Protein AF-A0A0M3JLF2-F1 (afdb_monomer_lite)

Structure (mmCIF, N/CA/C/O backbone):
data_AF-A0A0M3JLF2-F1
#
_entry.id   AF-A0A0M3JLF2-F1
#
loop_
_atom_site.group_PDB
_atom_site.id
_atom_site.type_symbol
_atom_site.label_atom_id
_atom_site.label_alt_id
_atom_site.label_comp_id
_atom_site.label_asym_id
_atom_site.label_entity_id
_atom_site.label_seq_id
_atom_site.pdbx_PDB_ins_code
_atom_site.Cartn_x
_atom_site.Cartn_y
_atom_site.Cartn_z
_atom_site.occupancy
_atom_site.B_iso_or_equiv
_atom_site.auth_seq_id
_atom_site.auth_comp_id
_atom_site.auth_asym_id
_atom_site.auth_atom_id
_atom_site.pdbx_PDB_model_num
ATOM 1 N N . MET A 1 1 ? -18.194 -8.649 25.614 1.00 47.44 1 MET A N 1
ATOM 2 C CA . MET A 1 1 ? -18.067 -8.486 24.152 1.00 47.44 1 MET A CA 1
ATOM 3 C C . MET A 1 1 ? -16.619 -8.107 23.884 1.00 47.44 1 MET A C 1
ATOM 5 O O . MET A 1 1 ? -16.215 -7.035 24.305 1.00 47.44 1 MET A O 1
ATOM 9 N N . VAL A 1 2 ? -15.804 -9.019 23.349 1.00 59.91 2 VAL A N 1
ATOM 10 C CA . VAL A 1 2 ? -14.385 -8.741 23.063 1.00 59.91 2 VAL A CA 1
ATOM 11 C C . VAL A 1 2 ? -14.322 -8.033 21.714 1.00 59.91 2 VAL A C 1
ATOM 13 O O . VAL A 1 2 ? -14.726 -8.603 20.703 1.00 59.91 2 VAL A O 1
ATOM 16 N N . THR A 1 3 ? -13.870 -6.783 21.695 1.00 70.44 3 THR A N 1
ATOM 17 C CA . THR A 1 3 ? -13.597 -6.055 20.454 1.00 70.44 3 THR A CA 1
ATOM 18 C C . THR A 1 3 ? -12.248 -6.523 19.923 1.00 70.44 3 THR A C 1
ATOM 20 O O . THR A 1 3 ? -11.199 -6.126 20.427 1.00 70.44 3 THR A O 1
ATOM 23 N N . GLN A 1 4 ? -12.270 -7.417 18.936 1.00 73.75 4 GLN A N 1
ATOM 24 C CA . GLN A 1 4 ? -11.067 -7.842 18.227 1.00 73.75 4 GLN A CA 1
ATOM 25 C C . GLN A 1 4 ? -10.557 -6.648 17.408 1.00 73.75 4 GLN A C 1
ATOM 27 O O . GLN A 1 4 ? -11.158 -6.289 16.397 1.00 73.75 4 GLN A O 1
ATOM 32 N N . HIS A 1 5 ? -9.481 -6.005 17.860 1.00 75.00 5 HIS A N 1
ATOM 33 C CA . HIS A 1 5 ? -8.788 -5.004 17.055 1.00 75.00 5 HIS A CA 1
ATOM 34 C C . HIS A 1 5 ? -8.025 -5.720 15.940 1.00 75.00 5 HIS A C 1
ATOM 36 O O . HIS A 1 5 ? -7.160 -6.550 16.212 1.00 75.00 5 HIS A O 1
ATOM 42 N N . ALA A 1 6 ? -8.385 -5.425 14.692 1.00 87.56 6 ALA A N 1
ATOM 43 C CA . ALA A 1 6 ? -7.712 -5.937 13.509 1.00 87.56 6 ALA A CA 1
ATOM 44 C C . ALA A 1 6 ? -6.972 -4.790 12.820 1.00 87.56 6 ALA A C 1
ATOM 46 O O . ALA A 1 6 ? -7.577 -3.766 12.498 1.00 87.56 6 ALA A O 1
ATOM 47 N N . ASP A 1 7 ? -5.676 -4.976 12.591 1.00 91.88 7 ASP A N 1
ATOM 48 C CA . ASP A 1 7 ? -4.896 -4.074 11.751 1.00 91.88 7 ASP A CA 1
ATOM 49 C C . ASP A 1 7 ? -5.150 -4.388 10.271 1.00 91.88 7 ASP A C 1
ATOM 51 O O . ASP A 1 7 ? -5.416 -5.533 9.890 1.00 91.88 7 ASP A O 1
ATOM 55 N N . VAL A 1 8 ? -5.059 -3.365 9.424 1.00 94.44 8 VAL A N 1
ATOM 56 C CA . VAL A 1 8 ? -5.334 -3.467 7.986 1.00 94.44 8 VAL A CA 1
ATOM 57 C C . VAL A 1 8 ? -4.079 -3.124 7.194 1.00 94.44 8 VAL A C 1
ATOM 59 O O . VAL A 1 8 ? -3.434 -2.104 7.428 1.00 94.44 8 VAL A O 1
ATOM 62 N N . ALA A 1 9 ? -3.735 -3.957 6.214 1.00 95.81 9 ALA A N 1
ATOM 63 C CA . ALA A 1 9 ? -2.678 -3.650 5.256 1.00 95.81 9 ALA A CA 1
ATOM 64 C C . ALA A 1 9 ? -3.249 -2.868 4.064 1.00 95.81 9 ALA A C 1
ATOM 66 O O . ALA A 1 9 ? -4.281 -3.243 3.506 1.00 95.81 9 ALA A O 1
ATOM 67 N N . ALA A 1 10 ? -2.559 -1.808 3.650 1.00 96.50 10 ALA A N 1
ATOM 68 C CA . ALA A 1 10 ? -2.904 -1.020 2.472 1.00 96.50 10 ALA A CA 1
ATOM 69 C C . ALA A 1 10 ? -1.674 -0.818 1.583 1.00 96.50 10 ALA A C 1
ATOM 71 O O . ALA A 1 10 ? -0.564 -0.638 2.078 1.00 96.50 10 ALA A O 1
ATOM 72 N N . VAL A 1 11 ? -1.866 -0.819 0.264 1.00 97.12 11 VAL A N 1
ATOM 73 C CA . VAL A 1 11 ? -0.803 -0.529 -0.706 1.00 97.12 11 VAL A CA 1
ATOM 74 C C . VAL A 1 11 ? -1.291 0.560 -1.651 1.00 97.12 11 VAL A C 1
ATOM 76 O O . VAL A 1 11 ? -2.279 0.373 -2.357 1.00 97.12 11 VAL A O 1
ATOM 79 N N . VAL A 1 12 ? -0.596 1.696 -1.669 1.00 96.25 12 VAL A N 1
ATOM 80 C CA . VAL A 1 12 ? -0.873 2.803 -2.593 1.00 96.25 12 VAL A CA 1
ATOM 81 C C . VAL A 1 12 ? 0.149 2.752 -3.716 1.00 96.25 12 VAL A C 1
ATOM 83 O O . VAL A 1 12 ? 1.347 2.759 -3.442 1.00 96.25 12 VAL A O 1
ATOM 86 N N . MET A 1 13 ? -0.309 2.704 -4.966 1.00 96.00 13 MET A N 1
ATOM 87 C CA . MET A 1 13 ? 0.556 2.539 -6.137 1.00 96.00 13 MET A CA 1
ATOM 88 C C . MET A 1 13 ? 0.345 3.655 -7.160 1.00 96.00 13 MET A C 1
ATOM 90 O O . MET A 1 13 ? -0.779 4.087 -7.412 1.00 96.00 13 MET A O 1
ATOM 94 N N . HIS A 1 14 ? 1.444 4.079 -7.771 1.00 94.56 14 HIS A N 1
ATOM 95 C CA . HIS A 1 14 ? 1.519 4.935 -8.948 1.00 94.56 14 HIS A CA 1
ATOM 96 C C . HIS A 1 14 ? 2.608 4.382 -9.885 1.00 94.56 14 HIS A C 1
ATOM 98 O O . HIS A 1 14 ? 3.373 3.496 -9.499 1.00 94.56 14 HIS A O 1
ATOM 104 N N . GLU A 1 15 ? 2.697 4.876 -11.121 1.00 93.56 15 GLU A N 1
ATOM 105 C CA . GLU A 1 15 ? 3.798 4.506 -12.014 1.00 93.56 15 GLU A CA 1
ATOM 106 C C . GLU A 1 15 ? 5.140 4.826 -11.331 1.00 93.56 15 GLU A C 1
ATOM 108 O O . GLU A 1 15 ? 5.441 5.976 -11.023 1.00 93.56 15 GLU A O 1
ATOM 113 N N . GLY A 1 16 ? 5.919 3.783 -11.037 1.00 94.00 16 GLY A N 1
ATOM 114 C CA . GLY A 1 16 ? 7.235 3.903 -10.416 1.00 94.00 16 GLY A CA 1
ATOM 115 C C . GLY A 1 16 ? 7.250 4.160 -8.912 1.00 94.00 16 GLY A C 1
ATOM 116 O O . GLY A 1 16 ? 8.323 4.298 -8.332 1.00 94.00 16 GLY A O 1
ATOM 117 N N . LEU A 1 17 ? 6.093 4.199 -8.252 1.00 96.44 17 LEU A N 1
ATOM 118 C CA . LEU A 1 17 ? 6.007 4.433 -6.813 1.00 96.44 17 LEU A CA 1
ATOM 119 C C . LEU A 1 17 ? 5.023 3.465 -6.166 1.00 96.44 17 LEU A C 1
ATOM 121 O O . LEU A 1 17 ? 3.894 3.312 -6.628 1.00 96.44 17 LEU A O 1
ATOM 125 N N . ALA A 1 18 ? 5.408 2.873 -5.042 1.00 97.19 18 ALA A N 1
ATOM 126 C CA . ALA A 1 18 ? 4.475 2.148 -4.191 1.00 97.19 18 ALA A CA 1
ATOM 127 C C . ALA A 1 18 ? 4.774 2.387 -2.710 1.00 97.19 18 ALA A C 1
ATOM 129 O O . ALA A 1 18 ? 5.926 2.355 -2.278 1.00 97.19 18 ALA A O 1
ATOM 130 N N . HIS A 1 19 ? 3.722 2.605 -1.927 1.00 97.81 19 HIS A N 1
ATOM 131 C CA . HIS A 1 19 ? 3.790 2.733 -0.477 1.00 97.81 19 HIS A CA 1
ATOM 132 C C . HIS A 1 19 ? 3.022 1.581 0.147 1.00 97.81 19 HIS A C 1
ATOM 134 O O . HIS A 1 19 ? 1.814 1.452 -0.050 1.00 97.81 19 HIS A O 1
ATOM 140 N N . VAL A 1 20 ? 3.735 0.752 0.901 1.00 97.44 20 VAL A N 1
ATOM 141 C CA . VAL A 1 20 ? 3.136 -0.314 1.700 1.00 97.44 20 VAL A CA 1
ATOM 142 C C . VAL A 1 20 ? 2.875 0.255 3.084 1.00 97.44 20 VAL A C 1
ATOM 144 O O . VAL A 1 20 ? 3.813 0.631 3.786 1.00 97.44 20 VAL A O 1
ATOM 147 N N . CYS A 1 21 ? 1.610 0.326 3.472 1.00 97.62 21 CYS A N 1
ATOM 148 C CA . CYS A 1 21 ? 1.142 0.933 4.706 1.00 97.62 21 CYS A CA 1
ATOM 149 C C . CYS A 1 21 ? 0.488 -0.114 5.615 1.00 97.62 21 CYS A C 1
ATOM 151 O O . CYS A 1 21 ? -0.243 -0.991 5.155 1.00 97.62 21 CYS A O 1
ATOM 153 N N . LEU A 1 22 ? 0.722 0.010 6.918 1.00 96.75 22 LEU A N 1
ATOM 154 C CA . LEU A 1 22 ? -0.024 -0.683 7.961 1.00 96.75 22 LEU A CA 1
ATOM 155 C C . LEU A 1 22 ? -0.918 0.340 8.661 1.00 96.75 22 LEU A C 1
ATOM 157 O O . LEU A 1 22 ? -0.416 1.303 9.244 1.00 96.75 22 LEU A O 1
ATOM 161 N N . LEU A 1 23 ? -2.227 0.139 8.579 1.00 95.19 23 LEU A N 1
ATOM 162 C CA . LEU A 1 23 ? -3.219 0.914 9.307 1.00 95.19 23 LEU A CA 1
ATOM 163 C C . LEU A 1 23 ? -3.505 0.194 10.618 1.00 95.19 23 LEU A C 1
ATOM 165 O O . LEU A 1 23 ? -4.024 -0.923 10.620 1.00 95.19 23 LEU A O 1
ATOM 169 N N . THR A 1 24 ? -3.176 0.857 11.716 1.00 91.69 24 THR A N 1
ATOM 170 C CA . THR A 1 24 ? -3.614 0.466 13.053 1.00 91.69 24 THR A CA 1
ATOM 171 C C . THR A 1 24 ? -4.760 1.378 13.489 1.00 91.69 24 THR A C 1
ATOM 173 O O . THR A 1 24 ? -5.082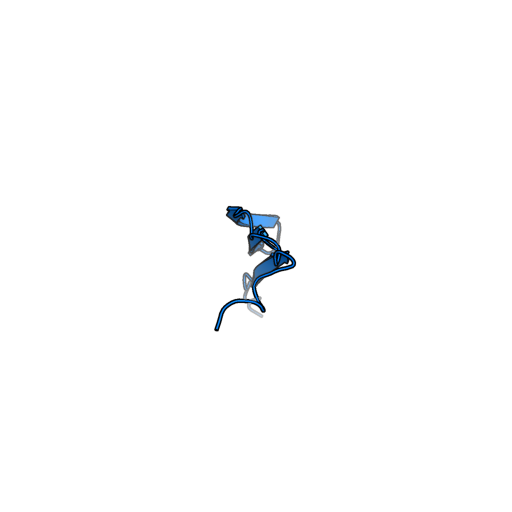 2.360 12.818 1.00 91.69 24 THR A O 1
ATOM 176 N N . ALA A 1 25 ? -5.387 1.084 14.628 1.00 90.31 25 ALA A N 1
ATOM 177 C CA . ALA A 1 25 ? -6.537 1.853 15.115 1.00 90.31 25 ALA A CA 1
ATOM 178 C C . ALA A 1 25 ? -6.255 3.355 15.340 1.00 90.31 25 ALA A C 1
ATOM 180 O O . ALA A 1 25 ? -7.177 4.165 15.278 1.00 90.31 25 ALA A O 1
ATOM 181 N N . S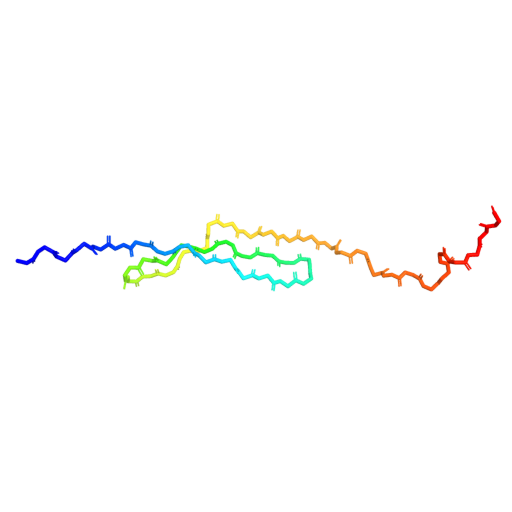ER A 1 26 ? -4.996 3.726 15.593 1.00 91.12 26 SER A N 1
ATOM 182 C CA . SER A 1 26 ? -4.618 5.089 15.998 1.00 91.12 26 SER A CA 1
ATOM 183 C C . SER A 1 26 ? -3.638 5.762 15.041 1.00 91.12 26 SER A C 1
ATOM 185 O O . SER A 1 26 ? -3.404 6.964 15.159 1.00 91.12 26 SER A O 1
ATOM 187 N N . MET A 1 27 ? -3.017 5.009 14.129 1.00 93.62 27 MET A N 1
ATOM 188 C CA . MET A 1 27 ? -2.016 5.557 13.216 1.00 93.62 27 MET A CA 1
ATOM 189 C C . MET A 1 27 ? -1.893 4.763 11.918 1.00 93.62 27 MET A C 1
ATOM 191 O O . MET A 1 27 ? -2.244 3.591 11.827 1.00 93.62 27 MET A O 1
ATOM 195 N N . THR A 1 28 ? -1.322 5.414 10.909 1.00 96.00 28 THR A N 1
ATOM 196 C CA . THR A 1 28 ? -0.880 4.769 9.671 1.00 96.00 28 THR A CA 1
ATOM 197 C C . THR A 1 28 ? 0.640 4.779 9.623 1.00 96.00 28 THR A C 1
ATOM 199 O O . THR A 1 28 ? 1.260 5.824 9.810 1.00 96.00 28 THR A O 1
ATOM 202 N N . ILE A 1 29 ? 1.245 3.625 9.354 1.00 96.31 29 ILE A N 1
ATOM 203 C CA . ILE A 1 29 ? 2.698 3.458 9.282 1.00 96.31 29 ILE A CA 1
ATOM 204 C C . ILE A 1 29 ? 3.080 3.050 7.864 1.00 96.31 29 ILE A C 1
ATOM 206 O O . ILE A 1 29 ? 2.625 2.014 7.384 1.00 96.31 29 ILE A O 1
ATOM 210 N N . VAL A 1 30 ? 3.977 3.792 7.214 1.00 96.88 30 VAL A N 1
ATOM 211 C CA . VAL A 1 30 ? 4.601 3.335 5.963 1.00 96.88 30 VAL A CA 1
ATOM 212 C 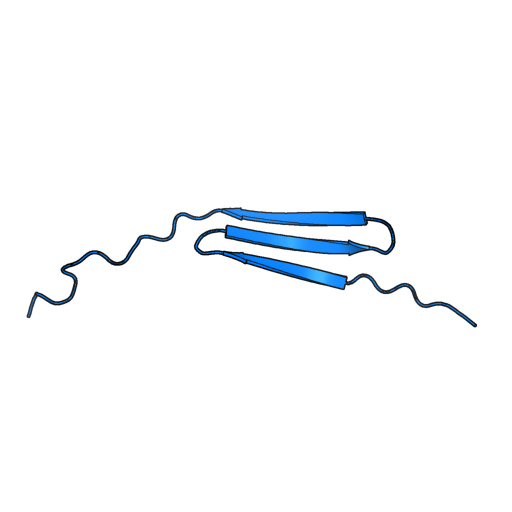C . VAL A 1 30 ? 5.689 2.319 6.307 1.00 96.88 30 VAL A C 1
ATOM 214 O O . VAL A 1 30 ? 6.686 2.648 6.943 1.00 96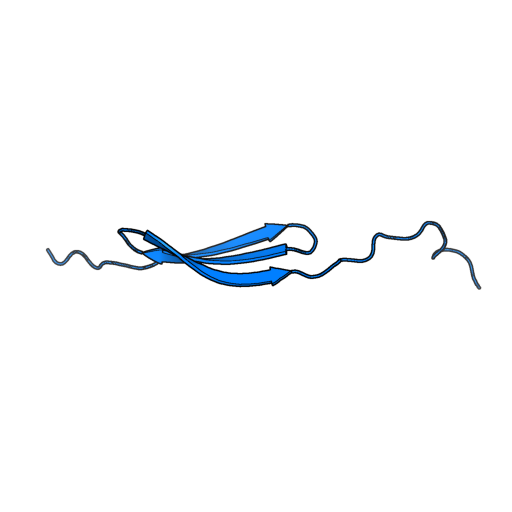.88 30 VAL A O 1
ATOM 217 N N . ARG A 1 31 ? 5.485 1.065 5.906 1.00 97.31 31 ARG A N 1
ATOM 218 C CA . ARG A 1 31 ? 6.411 -0.054 6.130 1.00 97.31 31 ARG A CA 1
ATOM 219 C C . ARG A 1 31 ? 7.492 -0.126 5.060 1.00 97.31 31 ARG A C 1
ATOM 221 O O . ARG A 1 31 ? 8.613 -0.519 5.364 1.00 97.31 31 ARG A O 1
ATOM 228 N N . ALA A 1 32 ? 7.159 0.248 3.828 1.00 97.31 32 ALA A N 1
ATOM 229 C CA . ALA 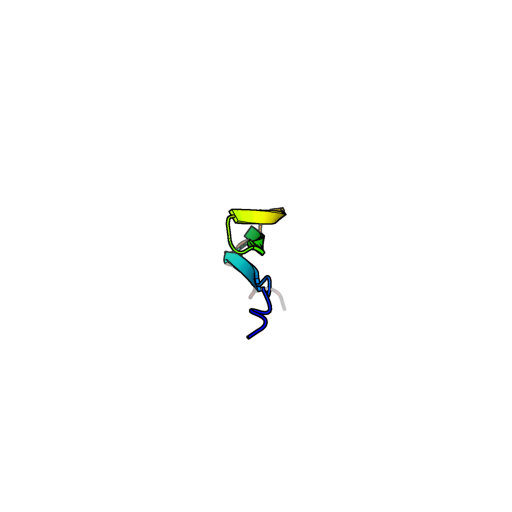A 1 32 ? 8.108 0.314 2.728 1.00 97.31 32 ALA A CA 1
ATOM 230 C C . ALA A 1 32 ? 7.700 1.393 1.723 1.00 97.31 32 ALA A C 1
ATOM 232 O O . ALA A 1 32 ? 6.516 1.545 1.411 1.00 97.31 32 ALA A O 1
ATOM 233 N N . LYS A 1 33 ? 8.703 2.097 1.193 1.00 96.44 33 LYS A N 1
ATOM 234 C CA . LYS A 1 33 ? 8.583 2.959 0.019 1.00 96.44 33 LYS A CA 1
ATOM 235 C C . LYS A 1 33 ? 9.392 2.325 -1.106 1.00 96.44 33 LYS A C 1
ATOM 237 O O . LYS A 1 33 ? 10.603 2.165 -0.977 1.00 96.44 33 LYS A O 1
ATOM 242 N N . ILE A 1 34 ? 8.719 1.977 -2.191 1.00 96.19 34 ILE A N 1
ATOM 243 C CA . ILE A 1 34 ? 9.339 1.501 -3.423 1.00 96.19 34 ILE A CA 1
ATOM 244 C C . ILE A 1 34 ? 9.335 2.679 -4.387 1.00 96.19 34 ILE A C 1
ATOM 246 O O . ILE A 1 34 ? 8.277 3.237 -4.673 1.00 96.19 34 ILE A O 1
ATOM 250 N N . ASP A 1 35 ? 10.522 3.066 -4.838 1.00 96.44 35 ASP A N 1
ATOM 251 C CA . ASP A 1 35 ? 10.744 4.181 -5.753 1.00 96.44 35 ASP A CA 1
ATOM 252 C C . ASP A 1 35 ? 11.628 3.688 -6.895 1.00 96.44 35 ASP A C 1
ATOM 254 O O . ASP A 1 35 ? 12.776 3.289 -6.685 1.00 96.44 35 ASP A O 1
ATOM 258 N N . MET A 1 36 ? 11.050 3.614 -8.087 1.00 95.06 36 MET A N 1
ATOM 259 C CA . MET A 1 36 ? 11.696 3.083 -9.275 1.00 95.06 36 MET A CA 1
ATOM 260 C C . MET A 1 36 ? 11.274 3.900 -10.486 1.00 95.06 36 MET A C 1
ATOM 262 O O . MET A 1 36 ? 10.093 4.021 -10.794 1.00 95.06 36 MET A O 1
ATOM 266 N N . GLN A 1 37 ? 12.240 4.410 -11.242 1.00 91.94 37 GLN A N 1
ATOM 267 C CA . GLN A 1 37 ? 11.917 5.066 -12.502 1.00 91.94 37 GLN A CA 1
ATOM 268 C C . GLN A 1 37 ? 11.461 4.030 -13.531 1.00 91.94 37 GLN A C 1
ATOM 270 O O . GLN A 1 37 ? 12.248 3.186 -13.957 1.00 91.94 37 GLN A O 1
ATOM 275 N N . ILE A 1 38 ? 10.194 4.109 -13.944 1.00 91.31 38 ILE A N 1
ATOM 276 C CA . ILE A 1 38 ? 9.660 3.291 -15.034 1.00 91.31 38 ILE A CA 1
ATOM 277 C C . ILE A 1 38 ? 9.999 3.979 -16.362 1.00 91.31 38 ILE A C 1
ATOM 279 O O . ILE A 1 38 ? 9.575 5.115 -16.598 1.00 91.31 38 ILE A O 1
ATOM 283 N N . PRO A 1 39 ? 10.777 3.329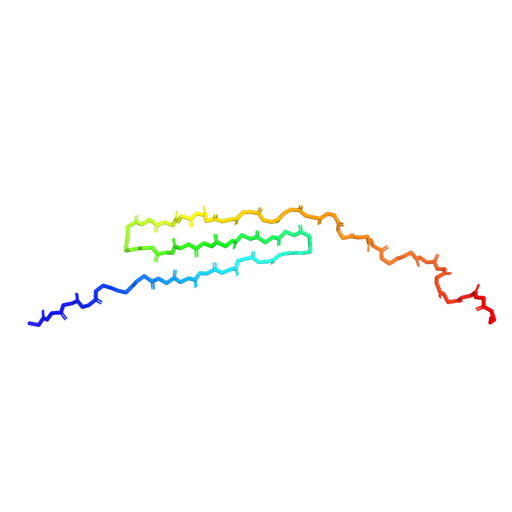 -17.248 1.00 89.12 39 PRO A N 1
ATOM 284 C CA . PRO A 1 39 ? 11.090 3.893 -18.549 1.00 89.12 39 PRO A CA 1
ATOM 285 C C . PRO A 1 39 ? 9.817 4.052 -19.379 1.00 89.12 39 PRO A C 1
ATOM 287 O O . PRO A 1 39 ? 9.095 3.088 -19.640 1.00 89.12 39 PRO A O 1
ATOM 290 N N . ARG A 1 40 ? 9.557 5.274 -19.847 1.00 88.75 40 ARG A N 1
ATOM 291 C CA . ARG A 1 40 ? 8.412 5.538 -20.720 1.00 88.75 40 ARG A CA 1
ATOM 292 C C . ARG A 1 40 ? 8.628 4.882 -22.077 1.00 88.75 40 ARG A C 1
ATOM 294 O O . ARG A 1 40 ? 9.730 4.890 -22.627 1.00 88.75 40 ARG A O 1
ATOM 301 N N . LYS A 1 41 ? 7.543 4.375 -22.661 1.00 83.50 41 LYS A N 1
ATOM 302 C CA . LYS A 1 41 ? 7.544 3.810 -24.015 1.00 83.50 41 LYS A CA 1
ATOM 303 C C . LYS A 1 41 ? 8.153 4.811 -25.010 1.00 83.50 41 LYS A C 1
ATOM 305 O O . LYS A 1 41 ? 7.573 5.865 -25.271 1.00 83.50 41 LYS A O 1
ATOM 310 N N . ARG A 1 42 ? 9.315 4.483 -25.586 1.00 79.94 42 ARG A N 1
ATOM 311 C CA . ARG A 1 42 ? 9.962 5.298 -26.626 1.00 79.94 42 ARG A CA 1
ATOM 312 C C . ARG A 1 42 ? 9.224 5.111 -27.953 1.00 79.94 42 ARG A C 1
ATOM 314 O O . ARG A 1 42 ? 8.958 3.980 -28.361 1.00 79.94 42 ARG A O 1
ATOM 321 N N . LYS A 1 43 ? 8.910 6.207 -28.652 1.00 71.25 43 LYS A N 1
ATOM 322 C CA . LYS A 1 43 ? 8.463 6.142 -30.054 1.00 71.25 43 LYS A CA 1
ATOM 323 C C . LYS A 1 43 ? 9.610 5.526 -30.871 1.00 71.25 43 LYS A C 1
ATOM 325 O O . LYS A 1 43 ? 10.689 6.109 -30.910 1.00 71.25 43 LYS A O 1
ATOM 330 N N . GLY A 1 44 ? 9.409 4.333 -31.438 1.00 66.69 44 GLY A N 1
ATOM 331 C CA . GLY A 1 44 ? 10.413 3.656 -32.276 1.00 66.69 44 GLY A CA 1
ATOM 332 C C . GLY A 1 44 ? 10.737 2.189 -31.961 1.00 66.69 44 GLY A C 1
ATOM 333 O O . GLY A 1 44 ? 11.624 1.653 -32.605 1.00 66.69 44 GLY A O 1
ATOM 334 N N . LEU A 1 45 ? 10.051 1.509 -31.028 1.00 64.06 45 LEU A N 1
ATOM 335 C CA . LEU A 1 45 ? 10.216 0.047 -30.850 1.00 64.06 45 LEU A CA 1
ATOM 336 C C . LEU A 1 45 ? 9.434 -0.815 -31.867 1.00 64.06 45 LEU A C 1
ATOM 338 O O . LEU A 1 45 ? 9.455 -2.035 -31.781 1.00 64.06 45 LEU A O 1
ATOM 342 N N . SER A 1 46 ? 8.757 -0.202 -32.839 1.00 63.53 46 SER A N 1
ATOM 343 C CA . SER A 1 46 ? 8.074 -0.886 -33.946 1.00 63.53 46 SER A CA 1
ATOM 344 C C . SER A 1 46 ? 8.796 -0.609 -35.267 1.00 63.53 46 SER A C 1
ATOM 346 O O . SER A 1 46 ? 8.256 0.067 -36.142 1.00 63.53 46 SER A O 1
ATOM 348 N N . GLY A 1 47 ? 10.051 -1.041 -35.379 1.00 64.69 47 GLY A N 1
ATOM 349 C CA . GLY A 1 47 ? 10.848 -0.751 -36.566 1.00 64.69 47 GLY A CA 1
ATOM 350 C C . GLY A 1 47 ? 12.247 -1.345 -36.545 1.00 64.69 47 GLY A C 1
ATOM 351 O O . GLY A 1 47 ? 13.214 -0.597 -36.602 1.00 64.69 47 GLY A O 1
ATOM 352 N N . HIS A 1 48 ? 12.363 -2.669 -36.473 1.00 57.00 48 HIS A N 1
ATOM 353 C CA . HIS A 1 48 ? 13.370 -3.373 -37.266 1.00 57.00 48 HIS A CA 1
ATOM 354 C C . HIS A 1 48 ? 12.957 -4.843 -37.431 1.00 57.00 48 HIS A C 1
ATOM 356 O O . HIS A 1 48 ? 12.493 -5.448 -36.471 1.00 57.00 48 HIS A O 1
ATOM 362 N N . HIS A 1 49 ? 13.055 -5.296 -38.684 1.00 51.03 49 HIS A N 1
ATOM 363 C CA . HIS A 1 49 ? 12.682 -6.581 -39.292 1.00 51.03 49 HIS A CA 1
ATOM 364 C C . HIS A 1 49 ? 12.946 -7.827 -38.439 1.00 51.03 49 HIS A C 1
ATOM 366 O O . HIS A 1 49 ? 14.053 -7.910 -37.862 1.00 51.03 49 HIS A O 1
#

pLDDT: mean 86.53, std 14.06, range [47.44, 97.81]

Organism: Anisakis simplex (NCBI:txid6269)

Foldseek 3Di:
DDDPFDKDWDWDDDQQWIWTWIHGPPDIDGPDIGGGDDDDDDPPPPDDD

Secondary structure (DSSP, 8-state):
-------EEEEEEETTEEEEEEE-SS-EEEEEEEE--PPP--TTSS---

Radius of gyration: 19.36 Å; chains: 1; bounding box: 31×15×63 Å

Sequence (49 aa):
MVTQHADVAAVVMHEGLAHVCLLTASMTIVRAKIDMQIPRKRKGLSGHH

InterPro domains:
  IPR004405 Pelota [PTHR10853] (3-46)
  IPR005141 eRF1 domain 2 [PF03464] (7-44)
  IPR042226 eRF1, domain 2 superfamily [G3DSA:3.30.420.60] (7-49)